Protein AF-A0A0G4J1J6-F1 (afdb_monomer)

Sequence (149 aa):
MAVAAAMMALIWVGVVDASFDIRQHLSSSTPYGDRWRHSPAPGVVGECRLRQISMVVRHGSRYPTRSKLRLYRDVRQRVQQLLGSRSWMPDDPFDDALAGHLTVAGLHEQFELGRRIRERHPDLFASAYHPERCRLRSSLHLFAPVPWR

Solvent-accessible surface area (backbone atoms only — not comparable to full-atom values): 9929 Å² total; per-residue (Å²): 112,69,67,61,54,52,50,52,50,54,55,59,68,67,70,76,70,82,71,89,54,69,72,77,66,47,65,95,71,36,67,91,57,73,73,71,75,69,58,78,71,84,70,72,69,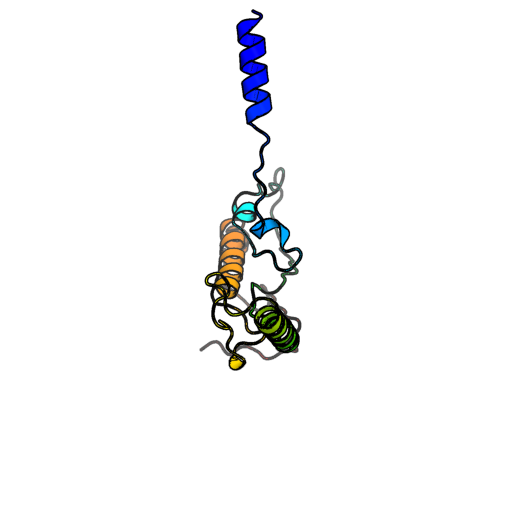80,91,58,74,89,86,82,87,86,85,89,78,79,81,51,46,54,41,60,38,65,71,52,49,50,52,50,52,54,52,49,54,52,48,36,73,76,68,45,88,50,96,88,61,74,79,87,87,75,60,78,91,45,41,53,36,74,34,74,66,13,52,48,51,52,50,52,51,55,50,51,54,43,72,74,37,46,84,79,57,68,61,81,90,44,70,91,80,57,78,81,85,54,100,89,55,83,86,72,85,80,79,84,126

Foldseek 3Di:
DVVVVVVVVVVVVPPPCPPDDVLCVPPVQRFPDCVVVPPDDPDDPDPDDDDDDDDDDDFGHAAAAPVVLVVVVVVLVVCCVVPNDDPPRDPDPDDNVRHGPQDPSRVVSVVVVVVSVCVVRVVNPVDDDDCVSDPDDDPPDPDDPDDDD

Secondary structure (DSSP, 8-state):
-HHHHHHHHHHHHTS------GGG-SGGG----GGGGSPPP-PPPTT--------------BPPPHHHHHHHHHHHHHHHHHH---TTS------GGGTTPBPHHHHHHHHHHHHHHHHH-GGGS-SPP-TTTS----TT-S-------

InterPro domains:
  IPR000560 Histidine phosphatase superfamily, clade-2 [PF00328] (50-139)
  IPR029033 Histidine phosphatase superfamily [G3DSA:3.40.50.1240] (20-141)
  IPR029033 Histidine phosphatase superfamily [SSF53254] (14-139)
  IPR033379 Histidine acid phosphatase active site [PS00616] (50-64)

Structure (mmCIF, N/CA/C/O backbone):
data_AF-A0A0G4J1J6-F1
#
_entry.id   AF-A0A0G4J1J6-F1
#
loop_
_atom_site.group_PDB
_atom_site.id
_atom_site.type_symbol
_atom_site.label_atom_id
_atom_site.label_alt_id
_atom_site.label_comp_id
_atom_site.label_asym_id
_atom_site.label_entity_id
_atom_site.label_seq_id
_atom_site.pdbx_PDB_ins_code
_atom_site.Cartn_x
_atom_site.Cartn_y
_atom_site.Cartn_z
_atom_site.occupancy
_atom_site.B_iso_or_equiv
_atom_site.auth_seq_id
_atom_site.auth_comp_id
_atom_site.auth_asym_id
_atom_site.auth_atom_id
_atom_site.pdbx_PDB_model_num
ATOM 1 N N . MET A 1 1 ? -19.590 45.430 -19.884 1.00 55.47 1 MET A N 1
ATOM 2 C CA . MET A 1 1 ? -18.222 45.287 -19.328 1.00 55.47 1 MET A CA 1
ATOM 3 C C . MET A 1 1 ? -18.245 44.827 -17.868 1.00 55.47 1 MET A C 1
ATOM 5 O O . MET A 1 1 ? -17.660 43.794 -17.582 1.00 55.47 1 MET A O 1
ATOM 9 N N . ALA A 1 2 ? -18.978 45.494 -16.966 1.00 57.41 2 ALA A N 1
ATOM 10 C CA . ALA A 1 2 ? -19.041 45.115 -15.543 1.00 57.41 2 ALA A CA 1
ATOM 11 C C . ALA A 1 2 ? -19.643 43.717 -15.265 1.00 57.41 2 ALA A C 1
ATOM 13 O O . ALA A 1 2 ? -19.130 42.982 -14.430 1.00 57.41 2 ALA A O 1
ATOM 14 N N . VAL A 1 3 ? -20.679 43.311 -16.009 1.00 61.72 3 VAL A N 1
ATOM 15 C CA . VAL A 1 3 ? -21.343 42.000 -15.829 1.00 61.72 3 VAL A CA 1
ATOM 16 C C . VAL A 1 3 ? -20.429 40.832 -16.221 1.00 61.72 3 VAL A C 1
ATOM 18 O O . VAL A 1 3 ? -20.387 39.819 -15.531 1.00 61.72 3 VAL A O 1
ATOM 21 N N . ALA A 1 4 ? -19.636 40.996 -17.283 1.00 60.84 4 ALA A N 1
ATOM 22 C CA . ALA A 1 4 ? -18.679 39.983 -17.728 1.00 60.84 4 ALA A CA 1
ATOM 23 C C . ALA A 1 4 ? -17.516 39.820 -16.736 1.00 60.84 4 ALA A C 1
ATOM 25 O O . ALA A 1 4 ? -17.101 38.700 -16.461 1.00 60.84 4 ALA A O 1
ATOM 26 N N . ALA A 1 5 ? -17.036 40.920 -16.144 1.00 62.19 5 ALA A N 1
ATOM 27 C CA . ALA A 1 5 ? -16.023 40.878 -15.091 1.00 62.19 5 ALA A CA 1
ATOM 28 C C . ALA A 1 5 ? -16.553 40.214 -13.805 1.00 62.19 5 ALA A C 1
ATOM 30 O O . ALA A 1 5 ? -15.846 39.414 -13.200 1.00 62.19 5 ALA A O 1
ATOM 31 N N . ALA A 1 6 ? -17.810 40.475 -13.428 1.00 60.66 6 ALA A N 1
ATOM 32 C CA . ALA A 1 6 ? -18.459 39.831 -12.285 1.00 60.66 6 ALA A CA 1
ATOM 33 C C . ALA A 1 6 ? -18.707 38.328 -12.513 1.00 60.66 6 ALA A C 1
ATOM 35 O O . ALA A 1 6 ? -18.468 37.527 -11.614 1.00 60.66 6 ALA A O 1
ATOM 36 N N . MET A 1 7 ? -19.112 37.923 -13.722 1.00 59.28 7 MET A N 1
ATOM 37 C CA . MET A 1 7 ? -19.233 36.505 -14.087 1.00 59.28 7 MET A CA 1
ATOM 38 C C . MET A 1 7 ? -17.874 35.802 -14.107 1.00 59.28 7 MET A C 1
ATOM 40 O O . MET A 1 7 ? -17.761 34.704 -13.579 1.00 59.28 7 MET A O 1
ATOM 44 N N . MET A 1 8 ? -16.830 36.435 -14.647 1.00 60.03 8 MET A N 1
ATOM 45 C CA . MET A 1 8 ? -15.470 35.886 -14.626 1.00 60.03 8 MET A CA 1
ATOM 46 C C . MET A 1 8 ? -14.928 35.763 -13.197 1.00 60.03 8 MET A C 1
ATOM 48 O O . MET A 1 8 ? -14.294 34.762 -12.884 1.00 60.03 8 MET A O 1
ATOM 52 N N . ALA A 1 9 ? -15.229 36.718 -12.310 1.00 59.22 9 ALA A N 1
ATOM 53 C CA . ALA A 1 9 ? -14.883 36.635 -10.892 1.00 59.22 9 ALA A CA 1
ATOM 54 C C . ALA A 1 9 ? -15.649 35.512 -10.167 1.00 59.22 9 ALA A C 1
ATOM 56 O O . ALA A 1 9 ? -15.050 34.777 -9.389 1.00 59.22 9 ALA A O 1
ATOM 57 N N . LEU A 1 10 ? -16.939 35.314 -10.463 1.00 54.72 10 LEU A N 1
ATOM 58 C CA . LEU A 1 10 ? -17.738 34.203 -9.923 1.00 54.72 10 LEU A CA 1
ATOM 59 C C . LEU A 1 10 ? -17.260 32.835 -10.438 1.00 54.72 10 LEU A C 1
ATOM 61 O O . LEU A 1 10 ? -17.244 31.867 -9.681 1.00 54.72 10 LEU A O 1
ATOM 65 N N . ILE A 1 11 ? -16.806 32.762 -11.692 1.00 56.62 11 ILE A N 1
ATOM 66 C CA . ILE A 1 11 ? -16.184 31.561 -12.267 1.00 56.62 11 ILE A CA 1
ATOM 67 C C . ILE A 1 11 ? -14.812 31.304 -11.624 1.00 56.62 11 ILE A C 1
ATOM 69 O O . ILE A 1 11 ? -14.468 30.154 -11.373 1.00 56.62 11 ILE A O 1
ATOM 73 N N . TRP A 1 12 ? -14.045 32.347 -11.286 1.00 53.50 12 TRP A N 1
ATOM 74 C CA . TRP A 1 12 ? -12.751 32.198 -10.608 1.00 53.50 12 TRP A CA 1
ATOM 75 C C . TRP A 1 12 ? -12.893 31.772 -9.138 1.00 53.50 12 TRP A C 1
ATOM 77 O O . TRP A 1 12 ? -12.119 30.946 -8.662 1.00 53.50 12 TRP A O 1
ATOM 87 N N . VAL A 1 13 ? -13.918 32.267 -8.433 1.00 54.03 13 VAL A N 1
ATOM 88 C CA . VAL A 1 13 ? -14.230 31.855 -7.050 1.00 54.03 13 VAL A CA 1
ATOM 89 C C . VAL A 1 13 ? -14.740 30.405 -6.985 1.00 54.03 13 VAL A C 1
ATOM 91 O O . VAL A 1 13 ? -14.527 29.733 -5.982 1.00 54.03 13 VAL A O 1
ATOM 94 N N . GLY A 1 14 ? -15.347 29.881 -8.056 1.00 48.66 14 GLY A N 1
ATOM 95 C CA . GLY A 1 14 ? -15.896 28.518 -8.093 1.00 48.66 14 GLY A CA 1
ATOM 96 C C . GLY A 1 14 ? -14.905 27.380 -8.387 1.00 48.66 14 GLY A C 1
ATOM 97 O O . GLY A 1 14 ? -15.309 26.222 -8.332 1.00 48.66 14 GLY A O 1
ATOM 98 N N . VAL A 1 15 ? -13.638 27.662 -8.724 1.00 54.81 15 VAL A N 1
ATOM 99 C CA . VAL A 1 15 ? -12.701 26.645 -9.271 1.00 54.81 15 VAL A CA 1
ATOM 100 C C . VAL A 1 15 ? -11.626 26.178 -8.275 1.00 54.81 15 VAL A C 1
ATOM 102 O O . VAL A 1 15 ? -10.866 25.259 -8.573 1.00 54.81 15 VAL A O 1
ATOM 105 N N . VAL A 1 16 ? -11.585 26.714 -7.052 1.00 51.28 16 VAL A N 1
ATOM 106 C CA . VAL A 1 16 ? -10.649 26.242 -6.010 1.00 51.28 16 VAL A CA 1
ATOM 107 C C . VAL A 1 16 ? -11.398 25.801 -4.757 1.00 51.28 16 VAL A C 1
ATOM 109 O O . VAL A 1 16 ? -11.095 26.232 -3.652 1.00 51.28 16 VAL A O 1
ATOM 112 N N . ASP A 1 17 ? -12.366 24.903 -4.918 1.00 53.16 17 ASP A N 1
ATOM 113 C CA . ASP A 1 17 ? -12.699 23.978 -3.838 1.00 53.16 17 ASP A CA 1
ATOM 114 C C . ASP A 1 17 ? -12.171 22.602 -4.238 1.00 53.16 17 ASP A C 1
ATOM 116 O O . ASP A 1 17 ? -12.850 21.780 -4.855 1.00 53.16 17 ASP A O 1
ATOM 120 N N . ALA A 1 18 ? -10.895 22.358 -3.940 1.00 62.34 18 ALA A N 1
ATOM 121 C CA . ALA A 1 18 ? -10.425 20.989 -3.815 1.00 62.34 18 ALA A CA 1
ATOM 122 C C . ALA A 1 18 ? -11.111 20.418 -2.567 1.00 62.34 18 ALA A C 1
ATOM 124 O O . ALA A 1 18 ? -10.522 20.419 -1.487 1.00 62.34 18 ALA A O 1
ATOM 125 N N . SER A 1 19 ? -12.372 20.001 -2.721 1.00 76.56 19 SER A N 1
ATOM 126 C CA . SER A 1 19 ? -13.236 19.532 -1.640 1.00 76.56 19 SER A CA 1
ATOM 127 C C . SER A 1 19 ? -12.455 18.592 -0.722 1.00 76.56 19 SER A C 1
ATOM 129 O O . SER A 1 19 ? -11.842 17.631 -1.204 1.00 76.56 19 SER A O 1
ATOM 131 N N . PHE A 1 20 ? -12.446 18.872 0.581 1.00 83.69 20 PHE A N 1
ATOM 132 C CA . PHE A 1 20 ? -11.684 18.092 1.553 1.00 83.69 20 PHE A CA 1
ATOM 133 C C . PHE A 1 20 ? -12.067 16.603 1.494 1.00 83.69 20 PHE A C 1
ATOM 135 O O . PHE A 1 20 ? -13.173 16.213 1.860 1.00 83.69 20 PHE A O 1
ATOM 142 N N . ASP A 1 21 ? -11.133 15.756 1.052 1.00 84.19 21 ASP A N 1
ATOM 143 C CA . ASP A 1 21 ? -11.290 14.299 1.044 1.00 84.19 21 ASP A CA 1
ATOM 144 C C . ASP A 1 21 ? -10.458 13.691 2.176 1.00 84.19 21 ASP A C 1
ATOM 146 O O . ASP A 1 21 ? -9.225 13.636 2.103 1.00 84.19 21 ASP A O 1
ATOM 150 N N . ILE A 1 22 ? -11.121 13.198 3.226 1.00 87.31 22 ILE A N 1
ATOM 151 C CA . ILE A 1 22 ? -10.458 12.584 4.387 1.00 87.31 22 ILE A CA 1
ATOM 152 C C . ILE A 1 22 ? -9.520 11.436 3.994 1.00 87.31 22 ILE A C 1
ATOM 154 O O . ILE A 1 22 ? -8.490 11.234 4.637 1.00 87.31 22 ILE A O 1
ATOM 158 N N . ARG A 1 23 ? -9.808 10.724 2.895 1.00 84.69 23 ARG A N 1
ATOM 159 C CA . ARG A 1 23 ? -8.989 9.600 2.415 1.00 84.69 23 ARG A CA 1
ATOM 160 C C . ARG A 1 23 ? -7.592 10.039 1.983 1.00 84.69 23 ARG A C 1
ATOM 162 O O . ARG A 1 23 ? -6.700 9.204 1.905 1.00 84.69 23 ARG A O 1
ATOM 169 N N . GLN A 1 24 ? -7.396 11.331 1.727 1.00 85.75 24 GLN A N 1
ATOM 170 C CA . GLN A 1 24 ? -6.119 11.932 1.338 1.00 85.75 24 GLN A CA 1
ATOM 171 C C . GLN A 1 24 ? -5.360 12.543 2.523 1.00 85.75 24 GLN A C 1
ATOM 173 O O . GLN A 1 24 ? -4.257 13.053 2.350 1.00 85.75 24 GLN A O 1
ATOM 178 N N . HIS A 1 25 ? -5.940 12.479 3.723 1.00 89.12 25 HIS A N 1
ATOM 179 C CA . HIS A 1 25 ? -5.416 13.092 4.942 1.00 89.12 25 HIS A CA 1
ATOM 180 C C . HIS A 1 25 ? -5.143 12.048 6.037 1.00 89.12 25 HIS A C 1
ATOM 182 O O . HIS A 1 25 ? -5.042 12.377 7.215 1.00 89.12 25 HIS A O 1
ATOM 188 N N . LEU A 1 26 ? -4.955 10.777 5.659 1.00 91.38 26 LEU A N 1
ATOM 189 C CA . LEU A 1 26 ? -4.649 9.666 6.575 1.00 91.38 26 LEU A CA 1
ATOM 190 C C . LEU A 1 26 ? -3.142 9.540 6.877 1.00 91.38 26 LEU A C 1
ATOM 192 O O . LEU A 1 26 ? -2.661 8.488 7.310 1.00 91.38 26 LEU A O 1
ATOM 196 N N . SER A 1 27 ? -2.371 10.608 6.638 1.00 91.06 27 SER A N 1
ATOM 197 C CA . SER A 1 27 ? -0.912 10.638 6.793 1.00 91.06 27 SER A CA 1
ATOM 198 C C . SER A 1 27 ? -0.258 9.465 6.037 1.00 91.06 27 SER A C 1
ATOM 200 O O . SER A 1 27 ? -0.622 9.167 4.899 1.00 91.06 27 SER A O 1
ATOM 202 N N . SER A 1 28 ? 0.681 8.761 6.669 1.00 90.19 28 SER A N 1
ATOM 203 C CA . SER A 1 28 ? 1.369 7.591 6.114 1.00 90.19 28 SER A CA 1
ATOM 204 C C . SER A 1 28 ? 0.477 6.370 5.845 1.00 90.19 28 SER A C 1
ATOM 206 O O . SER A 1 28 ? 0.964 5.412 5.252 1.00 90.19 28 SER A O 1
ATOM 208 N N . SER A 1 29 ? -0.796 6.396 6.259 1.00 91.25 29 SER A N 1
ATOM 209 C CA . SER A 1 29 ? -1.791 5.354 5.952 1.00 91.25 29 SER A CA 1
ATOM 210 C C . SER A 1 29 ? -2.650 5.688 4.727 1.00 91.25 29 S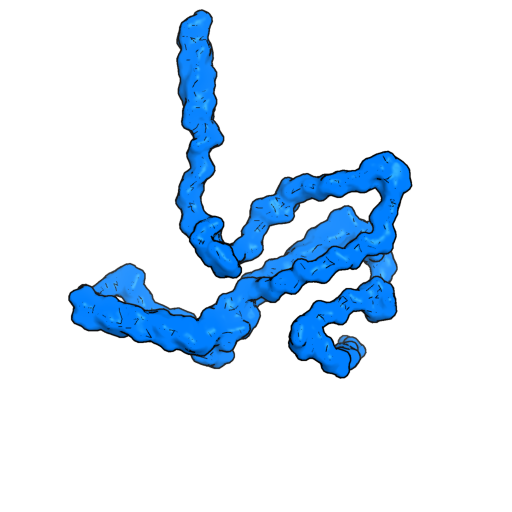ER A C 1
ATOM 212 O O . SER A 1 29 ? -3.556 4.930 4.395 1.00 91.25 29 SER A O 1
ATOM 214 N N . THR A 1 30 ? -2.387 6.815 4.060 1.00 90.00 30 THR A N 1
ATOM 215 C CA . THR A 1 30 ? -3.053 7.193 2.807 1.00 90.00 30 THR A CA 1
ATOM 216 C C . THR A 1 30 ? -2.687 6.187 1.709 1.00 90.00 30 THR A C 1
ATOM 218 O O . THR A 1 30 ? -1.496 6.051 1.413 1.00 90.00 30 THR A O 1
ATOM 221 N N . PRO A 1 31 ? -3.662 5.489 1.094 1.00 85.75 31 PRO A N 1
ATOM 222 C CA . PRO A 1 31 ? -3.385 4.547 0.013 1.00 85.75 31 PRO A CA 1
ATOM 223 C C . PRO A 1 31 ? -2.713 5.223 -1.185 1.00 85.75 31 PRO A C 1
ATOM 225 O O . PRO A 1 31 ? -2.922 6.412 -1.452 1.00 85.75 31 PRO A O 1
ATOM 228 N N . TYR A 1 32 ? -1.938 4.456 -1.953 1.00 84.12 32 TYR A N 1
ATOM 229 C CA . TYR A 1 32 ? -1.383 4.945 -3.214 1.00 84.12 32 TYR A CA 1
ATOM 230 C C . TYR A 1 32 ? -2.523 5.191 -4.220 1.00 84.12 32 TYR A C 1
ATOM 232 O O . TYR A 1 32 ? -3.009 4.267 -4.862 1.00 84.12 32 TYR A O 1
ATOM 240 N N . GLY A 1 33 ? -2.969 6.445 -4.339 1.00 71.62 33 GLY A N 1
ATOM 241 C CA . GLY A 1 33 ? -4.104 6.826 -5.187 1.00 71.62 33 GLY A CA 1
ATOM 242 C C . GLY A 1 33 ? -3.765 7.106 -6.659 1.00 71.62 33 GLY A C 1
ATOM 243 O O . GLY A 1 33 ? -2.603 7.241 -7.052 1.00 71.62 33 GLY A O 1
ATOM 244 N N . ASP A 1 34 ? -4.813 7.295 -7.468 1.00 62.53 34 ASP A N 1
ATOM 245 C CA . ASP A 1 34 ? -4.732 7.567 -8.915 1.00 62.53 34 ASP A CA 1
ATOM 246 C C . ASP A 1 34 ? -4.090 8.910 -9.285 1.00 62.53 34 ASP A C 1
ATOM 248 O O . ASP A 1 34 ? -3.712 9.127 -10.437 1.00 62.53 34 ASP A O 1
ATOM 252 N N . ARG A 1 35 ? -3.901 9.810 -8.315 1.00 59.62 35 ARG A N 1
ATOM 253 C CA . ARG A 1 35 ? -3.207 11.091 -8.530 1.00 59.62 35 ARG A CA 1
ATOM 254 C C . ARG A 1 35 ? -1.786 10.906 -9.065 1.00 59.62 35 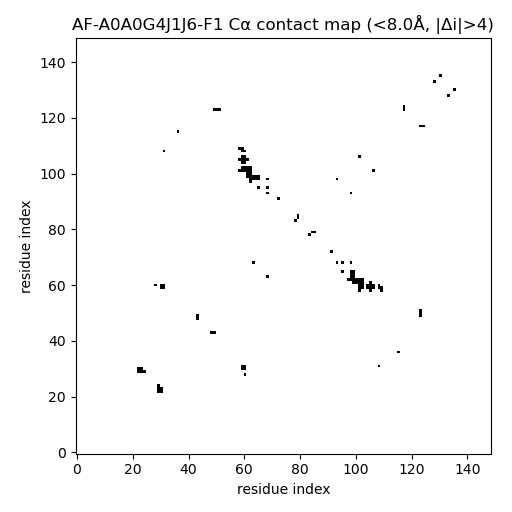ARG A C 1
ATOM 256 O O . ARG A 1 35 ? -1.323 11.719 -9.855 1.00 59.62 35 ARG A O 1
ATOM 263 N N . TRP A 1 36 ? -1.139 9.790 -8.728 1.00 58.38 36 TRP A N 1
ATOM 264 C CA . TRP A 1 36 ? 0.182 9.431 -9.250 1.00 58.38 36 TRP A CA 1
ATOM 265 C C . TRP A 1 36 ? 0.153 8.819 -10.660 1.00 58.38 36 TRP A C 1
ATOM 267 O O . TRP A 1 36 ? 1.210 8.649 -11.268 1.00 58.38 36 TRP A O 1
ATOM 277 N N . ARG A 1 37 ? -1.027 8.478 -11.208 1.00 56.09 37 ARG A N 1
ATOM 278 C CA . ARG A 1 37 ? -1.158 8.020 -12.607 1.00 56.09 37 ARG A CA 1
ATOM 279 C C . ARG A 1 37 ? -0.925 9.157 -13.601 1.00 56.09 37 ARG A C 1
ATOM 281 O O . ARG A 1 37 ? -0.411 8.896 -14.681 1.00 56.09 37 ARG A O 1
ATOM 288 N N . HIS A 1 38 ? -1.272 10.387 -13.224 1.00 57.66 38 HIS A N 1
ATOM 289 C CA . HIS A 1 38 ? -1.334 11.536 -14.133 1.00 57.66 38 HIS A CA 1
ATOM 290 C C . HIS A 1 38 ? -0.202 12.541 -13.929 1.00 57.66 38 HIS A C 1
ATOM 292 O O . HIS A 1 38 ? -0.175 13.559 -14.612 1.00 57.66 38 HIS A O 1
ATOM 298 N N . SER A 1 39 ? 0.730 12.289 -13.003 1.00 60.91 39 SER A N 1
ATOM 299 C CA . SER A 1 39 ? 1.913 13.138 -12.882 1.00 60.91 39 SER A CA 1
ATOM 300 C C . SER A 1 39 ? 2.704 13.050 -14.190 1.00 60.91 39 SER A C 1
ATOM 302 O O . SER A 1 39 ? 3.159 11.948 -14.531 1.00 60.91 39 SER A O 1
ATOM 304 N N . PRO A 1 40 ? 2.866 14.161 -14.934 1.00 61.09 40 PRO A N 1
ATOM 305 C CA . PRO A 1 40 ? 3.707 14.149 -16.113 1.00 61.09 40 PRO A CA 1
ATOM 306 C C . PRO A 1 40 ? 5.111 13.755 -15.665 1.00 61.09 40 PRO A C 1
ATOM 308 O O . PRO A 1 40 ? 5.657 14.309 -14.708 1.00 61.09 40 PRO A O 1
ATOM 311 N N . ALA A 1 41 ? 5.674 12.739 -16.313 1.00 63.19 41 ALA A N 1
ATOM 312 C CA . ALA A 1 41 ? 7.076 12.435 -16.105 1.00 63.19 41 ALA A CA 1
ATOM 313 C C . ALA A 1 41 ? 7.880 13.642 -16.609 1.00 63.19 41 ALA A C 1
ATOM 315 O O . ALA A 1 41 ? 7.571 14.131 -17.700 1.00 63.19 41 ALA A O 1
ATOM 316 N N . PRO A 1 42 ? 8.898 14.125 -15.876 1.00 63.34 42 PRO A N 1
ATOM 317 C CA . PRO A 1 42 ? 9.884 14.986 -16.498 1.00 63.34 42 PRO A CA 1
ATOM 318 C C . PRO A 1 42 ? 10.457 14.198 -17.677 1.00 63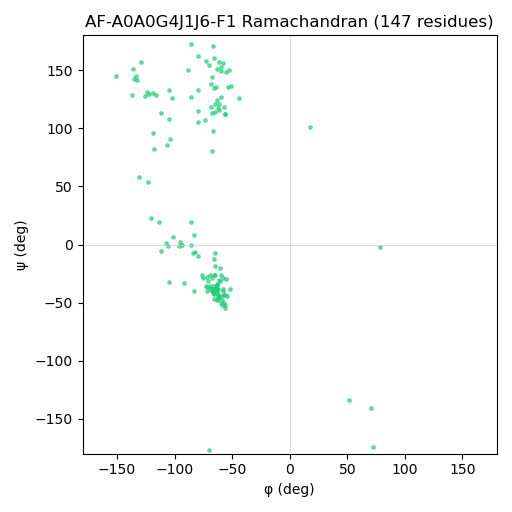.34 42 PRO A C 1
ATOM 320 O O . PRO A 1 42 ? 11.049 13.131 -17.492 1.00 63.34 42 PRO A O 1
ATOM 323 N N . GLY A 1 43 ? 10.163 14.658 -18.892 1.00 65.12 43 GLY A N 1
ATOM 324 C CA . GLY A 1 43 ? 10.662 14.031 -20.105 1.00 65.12 43 GLY A CA 1
ATOM 325 C C . GLY A 1 43 ? 12.185 14.046 -20.099 1.00 65.12 43 GLY A C 1
ATOM 326 O O . GLY A 1 43 ? 12.813 14.945 -19.537 1.00 65.12 43 GLY A O 1
ATOM 327 N N . VAL A 1 44 ? 12.790 13.042 -20.722 1.00 66.88 44 VAL A N 1
ATOM 328 C CA . VAL A 1 44 ? 14.220 13.095 -21.008 1.00 66.88 44 VAL A CA 1
ATOM 329 C C . VAL A 1 44 ? 14.418 14.189 -22.066 1.00 66.88 44 VAL A C 1
ATOM 331 O O . VAL A 1 44 ? 13.806 14.130 -23.127 1.00 66.88 44 VAL A O 1
ATOM 334 N N . VAL A 1 45 ? 15.179 15.238 -21.743 1.00 66.19 45 VAL A N 1
ATOM 335 C CA . VAL A 1 45 ? 15.350 16.415 -22.613 1.00 66.19 45 VAL A CA 1
ATOM 336 C C . VAL A 1 45 ? 16.368 16.110 -23.720 1.00 66.19 45 VAL A C 1
ATOM 338 O O . VAL A 1 45 ? 17.456 15.612 -23.429 1.00 66.19 45 VAL A O 1
ATOM 341 N N . GLY A 1 46 ? 16.041 16.448 -24.972 1.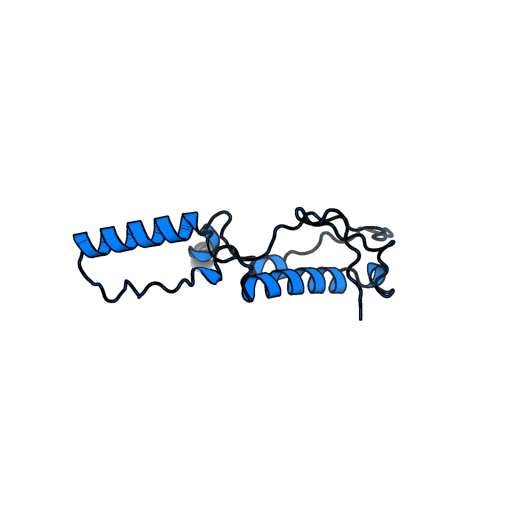00 72.19 46 GLY A N 1
ATOM 342 C CA . GLY A 1 46 ? 16.957 16.345 -26.118 1.00 72.19 46 GLY A CA 1
ATOM 343 C C . GLY A 1 46 ? 17.256 14.904 -26.553 1.00 72.19 46 GLY A C 1
ATOM 344 O O . GLY A 1 46 ? 16.372 14.054 -26.551 1.00 72.19 46 GLY A O 1
ATOM 345 N N . GLU A 1 47 ? 18.510 14.628 -26.922 1.00 81.69 47 GLU A N 1
ATOM 346 C CA . GLU A 1 47 ? 18.990 13.310 -27.390 1.00 81.69 47 GLU A CA 1
ATOM 347 C C . GLU A 1 47 ? 19.344 12.335 -26.250 1.00 81.69 47 GLU A C 1
ATOM 349 O O . GLU A 1 47 ? 19.918 11.263 -26.462 1.00 81.69 47 GLU A O 1
ATOM 354 N N . CYS A 1 48 ? 19.040 12.699 -25.005 1.00 82.38 48 CYS A N 1
ATOM 355 C CA . CYS A 1 48 ? 19.353 11.867 -23.855 1.00 82.38 48 CYS A CA 1
ATOM 356 C C . CYS A 1 48 ? 18.518 10.572 -23.868 1.00 82.38 48 CYS A C 1
ATOM 358 O O . CYS A 1 48 ? 17.339 10.555 -24.219 1.00 82.38 48 CYS A O 1
ATOM 360 N N . ARG A 1 49 ? 19.121 9.468 -23.412 1.00 82.75 49 ARG A N 1
ATOM 361 C CA . ARG A 1 49 ? 18.437 8.178 -23.248 1.00 82.75 49 ARG A CA 1
ATOM 362 C C . ARG A 1 49 ? 18.572 7.681 -21.818 1.00 82.75 49 ARG A C 1
ATOM 364 O O . ARG A 1 49 ? 19.676 7.615 -21.278 1.00 82.75 49 ARG A O 1
ATOM 371 N N . LEU A 1 50 ? 17.454 7.270 -21.223 1.00 85.81 50 LEU A N 1
ATOM 372 C CA . LEU A 1 50 ? 17.440 6.651 -19.901 1.00 85.81 50 LEU A CA 1
ATOM 373 C C . LEU A 1 50 ? 18.220 5.325 -19.924 1.00 85.81 50 LEU A C 1
ATOM 375 O O . LEU A 1 50 ? 17.915 4.435 -20.717 1.00 85.81 50 LEU A O 1
ATOM 379 N N . ARG A 1 51 ? 19.226 5.194 -19.052 1.00 87.06 51 ARG A N 1
ATOM 380 C CA . ARG A 1 51 ? 20.080 3.994 -18.955 1.00 87.06 51 ARG A CA 1
ATOM 381 C C . ARG A 1 51 ? 19.768 3.107 -17.754 1.00 87.06 51 ARG A C 1
ATOM 383 O O . ARG A 1 51 ? 19.945 1.899 -17.843 1.00 87.06 51 ARG A O 1
ATOM 390 N N . GLN A 1 52 ? 19.330 3.693 -16.642 1.00 88.88 52 GLN A N 1
ATOM 391 C CA . GLN A 1 52 ? 19.100 2.972 -15.394 1.00 88.88 52 GLN A CA 1
ATOM 392 C C . GLN A 1 52 ? 18.000 3.645 -14.571 1.00 88.88 52 GLN A C 1
ATOM 394 O O . GLN A 1 52 ? 17.901 4.869 -14.535 1.00 88.88 52 GLN A O 1
ATOM 399 N N . ILE A 1 53 ? 17.215 2.827 -13.869 1.00 89.44 53 ILE A N 1
ATOM 400 C CA . ILE A 1 53 ? 16.262 3.256 -12.847 1.00 89.44 53 ILE A CA 1
ATOM 401 C C . ILE A 1 53 ? 16.686 2.624 -11.518 1.00 89.44 53 ILE A C 1
ATOM 403 O O . ILE A 1 53 ? 16.914 1.417 -11.448 1.00 89.44 53 ILE A O 1
ATOM 407 N N . SER A 1 54 ? 16.782 3.435 -10.466 1.00 92.50 54 SER A N 1
ATOM 408 C CA . SER A 1 54 ? 16.946 2.976 -9.084 1.00 92.50 54 SER A CA 1
ATOM 409 C C . SER A 1 54 ? 15.793 3.525 -8.257 1.00 92.50 54 SER A C 1
ATOM 411 O O . SER A 1 54 ? 15.497 4.716 -8.333 1.00 92.50 54 SER A O 1
ATOM 413 N N . MET A 1 55 ? 15.110 2.664 -7.504 1.00 91.31 55 MET A N 1
ATOM 414 C CA . MET A 1 55 ? 13.923 3.045 -6.741 1.00 91.31 55 MET A CA 1
ATOM 415 C C . MET A 1 55 ? 13.969 2.460 -5.340 1.00 91.31 55 MET A C 1
ATOM 417 O O . MET A 1 55 ? 14.349 1.306 -5.145 1.00 91.31 55 MET A O 1
ATOM 421 N N . VAL A 1 56 ? 13.492 3.250 -4.382 1.00 93.56 56 VAL A N 1
ATOM 422 C CA . VAL A 1 56 ? 13.165 2.793 -3.033 1.00 93.56 56 VAL A CA 1
ATOM 423 C C . VAL A 1 56 ? 11.657 2.890 -2.887 1.00 93.56 56 VAL A C 1
ATOM 425 O O . VAL A 1 56 ? 11.085 3.977 -2.918 1.00 93.56 56 VAL A O 1
ATOM 428 N N . VAL A 1 57 ? 11.011 1.737 -2.773 1.00 92.00 57 VAL A N 1
ATOM 429 C CA . VAL A 1 57 ? 9.553 1.620 -2.780 1.00 92.00 57 VAL A CA 1
ATOM 430 C C . VAL A 1 57 ? 9.107 1.096 -1.419 1.00 92.00 57 VAL A C 1
ATOM 432 O O . VAL A 1 57 ? 9.639 0.100 -0.928 1.00 92.00 57 VAL A O 1
ATOM 435 N N . ARG A 1 58 ? 8.145 1.775 -0.780 1.00 92.94 58 ARG A N 1
ATOM 436 C CA . ARG A 1 58 ? 7.510 1.246 0.437 1.00 92.94 58 ARG A CA 1
ATOM 437 C C . ARG A 1 58 ? 6.585 0.094 0.058 1.00 92.94 58 ARG A C 1
ATOM 439 O O . ARG A 1 58 ? 6.118 0.001 -1.072 1.00 92.94 58 ARG A O 1
ATOM 446 N N . HIS A 1 59 ? 6.284 -0.768 1.020 1.00 93.81 59 HIS A N 1
ATOM 447 C CA . HIS A 1 59 ? 5.244 -1.775 0.835 1.00 93.81 59 HIS A CA 1
ATOM 448 C C . HIS A 1 59 ? 3.890 -1.125 0.490 1.00 93.81 59 HIS A C 1
ATOM 450 O O . HIS A 1 59 ? 3.643 0.026 0.850 1.00 93.81 59 HIS A O 1
ATOM 456 N N . GLY A 1 60 ? 3.004 -1.875 -0.171 1.00 92.94 60 GLY A N 1
ATOM 457 C CA . GLY A 1 60 ? 1.622 -1.441 -0.393 1.00 92.94 60 GLY A CA 1
ATOM 458 C C . GLY A 1 60 ? 0.792 -1.442 0.893 1.00 92.94 60 GLY A C 1
ATOM 459 O O . GLY A 1 60 ? 1.296 -1.752 1.979 1.00 92.94 60 GLY A O 1
ATOM 460 N N . SER A 1 61 ? -0.490 -1.124 0.763 1.00 94.75 61 SER A N 1
ATOM 461 C CA . SER A 1 61 ? -1.473 -1.153 1.849 1.00 94.75 61 SER A CA 1
ATOM 462 C C . SER A 1 61 ? -1.480 -2.482 2.631 1.00 94.75 61 SER A C 1
ATOM 464 O O . SER A 1 61 ? -1.409 -3.572 2.061 1.00 94.75 61 SER A O 1
ATOM 466 N N . ARG A 1 62 ? -1.558 -2.398 3.964 1.00 95.44 62 ARG A N 1
ATOM 467 C CA . ARG A 1 62 ? -1.517 -3.544 4.892 1.00 95.44 62 ARG A CA 1
ATOM 468 C C . ARG A 1 62 ? -2.674 -3.500 5.877 1.00 95.44 62 ARG A C 1
ATOM 470 O O . ARG A 1 62 ? -3.184 -2.425 6.186 1.00 95.44 62 ARG A O 1
ATOM 477 N N . TYR A 1 63 ? -3.020 -4.659 6.420 1.00 96.31 63 TYR A N 1
ATOM 478 C CA . TYR A 1 63 ? -3.829 -4.719 7.630 1.00 96.31 63 TYR A CA 1
ATOM 479 C C . TYR A 1 63 ? -3.077 -4.082 8.810 1.00 96.31 63 TYR A C 1
ATOM 481 O O . TYR A 1 63 ? -1.838 -4.124 8.845 1.00 96.31 63 TYR A O 1
ATOM 489 N N . PRO A 1 64 ? -3.790 -3.517 9.802 1.00 96.31 64 PRO A N 1
ATOM 490 C CA . PRO A 1 64 ? -3.155 -3.008 11.009 1.00 96.31 64 PRO A CA 1
ATOM 491 C C . PRO A 1 64 ? -2.319 -4.091 11.700 1.00 96.31 64 PRO A C 1
ATOM 493 O O . PRO A 1 64 ? -2.632 -5.281 11.654 1.00 96.31 64 PRO A O 1
ATOM 496 N N . THR A 1 65 ? -1.238 -3.687 12.364 1.00 96.94 65 THR A N 1
ATOM 497 C CA . THR A 1 65 ? -0.439 -4.611 13.178 1.00 96.94 65 THR A CA 1
ATOM 498 C C . THR A 1 65 ? -1.245 -5.107 14.377 1.00 96.94 65 THR A C 1
ATOM 500 O O . THR A 1 65 ? -2.167 -4.433 14.837 1.00 96.94 65 THR A O 1
ATOM 503 N N . ARG A 1 66 ? -0.833 -6.230 14.980 1.00 97.38 66 ARG A N 1
ATOM 504 C CA . ARG A 1 66 ? -1.471 -6.757 16.203 1.00 97.38 66 ARG A CA 1
ATOM 505 C C . ARG A 1 66 ? -1.588 -5.712 17.318 1.00 97.38 66 ARG A C 1
ATOM 507 O O . ARG A 1 66 ? -2.588 -5.667 18.021 1.00 97.38 66 ARG A O 1
ATOM 514 N N . SER A 1 67 ? -0.578 -4.853 17.477 1.00 97.19 67 SER A N 1
ATOM 515 C CA . SER A 1 67 ? -0.614 -3.765 18.462 1.00 97.19 67 SER A CA 1
ATOM 516 C C . SER A 1 67 ? -1.675 -2.709 18.148 1.00 97.19 67 SER A C 1
ATOM 518 O O . SER A 1 67 ? -2.333 -2.223 19.062 1.00 97.19 67 SER A O 1
ATOM 520 N N . LYS A 1 68 ? -1.876 -2.376 16.869 1.00 96.62 68 LYS A N 1
ATOM 521 C CA . LYS A 1 68 ? -2.914 -1.436 16.433 1.00 96.62 68 LYS A CA 1
ATOM 522 C C . LYS A 1 68 ? -4.314 -2.041 16.523 1.00 96.62 68 LYS A C 1
ATOM 524 O O . LYS A 1 68 ? -5.226 -1.320 16.905 1.00 96.62 68 LYS A O 1
ATOM 529 N N . LEU A 1 69 ? -4.471 -3.336 16.243 1.00 97.06 69 LEU A N 1
ATOM 530 C CA . LEU A 1 69 ? -5.744 -4.040 16.432 1.00 97.06 69 LEU A CA 1
ATOM 531 C C . LEU A 1 69 ? -6.173 -4.059 17.901 1.00 97.06 69 LEU A C 1
ATOM 533 O O . LEU A 1 69 ? -7.323 -3.749 18.192 1.00 97.06 69 LEU A O 1
ATOM 537 N N . ARG A 1 70 ? -5.244 -4.325 18.832 1.00 97.19 70 ARG A N 1
ATOM 538 C CA . ARG A 1 70 ? -5.527 -4.211 20.274 1.00 97.19 70 ARG A CA 1
ATOM 539 C C . ARG A 1 70 ? -6.027 -2.817 20.641 1.00 97.19 70 ARG A C 1
ATOM 541 O O . ARG A 1 70 ? -7.119 -2.692 21.170 1.00 97.19 70 ARG A O 1
ATOM 548 N N . LEU A 1 71 ? -5.292 -1.777 20.240 1.00 96.81 71 LEU A N 1
ATOM 549 C CA . LEU A 1 71 ? -5.703 -0.392 20.485 1.00 96.81 71 LEU A CA 1
ATOM 550 C C . LEU A 1 71 ? -7.090 -0.077 19.898 1.00 96.81 71 LEU A C 1
ATOM 552 O O . LEU A 1 71 ? -7.899 0.573 20.550 1.00 96.81 71 LEU A O 1
ATOM 556 N N . TYR A 1 72 ? -7.370 -0.530 18.674 1.00 95.25 72 TYR A N 1
ATOM 557 C CA . TYR A 1 72 ? -8.677 -0.357 18.037 1.00 95.25 72 TYR A CA 1
ATOM 558 C C . TYR A 1 72 ? -9.800 -1.003 18.860 1.00 95.25 72 TYR A C 1
ATOM 560 O O . TYR A 1 72 ? -10.812 -0.352 19.122 1.00 95.25 72 TYR A O 1
ATOM 568 N N . ARG A 1 73 ? -9.611 -2.248 19.309 1.00 95.62 73 ARG A N 1
ATOM 569 C CA . ARG A 1 73 ? -10.593 -2.981 20.120 1.00 95.62 73 ARG A CA 1
ATOM 570 C C . ARG A 1 73 ? -10.800 -2.348 21.491 1.00 95.62 73 ARG A C 1
ATOM 572 O O . ARG A 1 73 ? -11.947 -2.207 21.904 1.00 95.62 73 ARG A O 1
ATOM 579 N N . ASP A 1 74 ? -9.729 -1.898 22.140 1.00 96.56 74 ASP A N 1
ATOM 580 C CA . ASP A 1 74 ? -9.793 -1.218 23.438 1.00 96.56 74 ASP A CA 1
ATOM 581 C C . ASP A 1 74 ? -10.598 0.087 23.333 1.00 96.56 74 ASP A C 1
ATOM 583 O O . ASP A 1 74 ? -11.516 0.341 24.120 1.00 96.56 74 ASP A O 1
ATOM 587 N N . VAL A 1 75 ? -10.308 0.903 22.310 1.00 95.00 75 VAL A N 1
ATOM 588 C CA . VAL A 1 75 ? -11.054 2.141 22.035 1.00 95.00 75 VAL A CA 1
ATOM 589 C C . VAL A 1 75 ? -12.510 1.827 21.709 1.00 95.00 75 VAL A C 1
ATOM 591 O O . VAL A 1 75 ? -13.403 2.464 22.269 1.00 95.00 75 VAL A O 1
ATOM 594 N N . ARG A 1 76 ? -12.770 0.827 20.856 1.00 93.44 76 ARG A N 1
ATOM 595 C CA . ARG A 1 76 ? -14.129 0.391 20.516 1.00 93.44 76 ARG A CA 1
ATOM 596 C C . ARG A 1 76 ? -14.893 0.019 21.779 1.00 93.44 76 ARG A C 1
ATOM 598 O O . ARG A 1 76 ? -15.933 0.619 22.023 1.00 93.44 76 ARG A O 1
ATOM 605 N N . GLN A 1 77 ? -14.361 -0.885 22.605 1.00 94.38 77 GLN A N 1
ATOM 606 C CA . GLN A 1 77 ? -14.980 -1.324 23.859 1.00 94.38 77 GLN A CA 1
ATOM 607 C C . GLN A 1 77 ? -15.306 -0.137 24.770 1.00 94.38 77 GLN A C 1
ATOM 609 O O . GLN A 1 77 ? -16.415 -0.053 25.303 1.00 94.38 77 GLN A O 1
ATOM 614 N N . ARG A 1 78 ? -14.375 0.816 24.912 1.00 95.19 78 ARG A N 1
ATOM 615 C CA . ARG A 1 78 ? -14.601 2.005 25.737 1.00 95.19 78 ARG A CA 1
ATOM 616 C C . ARG A 1 78 ? -15.727 2.884 25.195 1.00 95.19 78 ARG A C 1
ATOM 618 O O . ARG A 1 78 ? -16.544 3.371 25.973 1.00 95.19 78 ARG A O 1
ATOM 625 N N . VAL A 1 79 ? -15.805 3.053 23.877 1.00 94.19 79 VAL A N 1
ATOM 626 C CA . VAL A 1 79 ? -16.904 3.775 23.224 1.00 94.19 79 VAL A CA 1
ATOM 627 C C . VAL A 1 79 ? -18.242 3.066 23.459 1.00 94.19 79 VAL A C 1
ATOM 629 O O . VAL A 1 79 ? -19.213 3.742 23.792 1.00 94.19 79 VAL A O 1
ATOM 632 N N . GLN A 1 80 ? -18.304 1.729 23.382 1.00 93.50 80 GLN A N 1
ATOM 633 C CA . GLN A 1 80 ? -19.555 0.994 23.647 1.00 93.50 80 GLN A CA 1
ATOM 634 C C . GLN A 1 80 ? -20.003 1.133 25.107 1.00 93.50 80 GLN A C 1
ATOM 636 O O . GLN A 1 80 ? -21.192 1.279 25.366 1.00 93.50 80 GLN A O 1
ATOM 641 N N . GLN A 1 81 ? -19.067 1.128 26.062 1.00 95.38 81 GLN A N 1
ATOM 642 C CA . GLN A 1 81 ? -19.382 1.339 27.481 1.00 95.38 81 GLN A CA 1
ATOM 643 C C . GLN A 1 81 ? -19.974 2.728 27.748 1.00 95.38 81 GLN A C 1
ATOM 645 O O . GLN A 1 81 ? -20.856 2.863 28.590 1.00 95.38 81 GLN A O 1
ATOM 650 N N . LEU A 1 82 ? -19.477 3.759 27.058 1.00 96.25 82 LEU A N 1
ATOM 651 C CA . LEU A 1 82 ? -19.901 5.145 27.273 1.00 96.25 82 LEU A CA 1
ATOM 652 C C . LEU A 1 82 ? -21.179 5.501 26.513 1.00 96.25 82 LEU A C 1
ATOM 654 O O . LEU A 1 82 ? -22.018 6.234 27.027 1.00 96.25 82 LEU A O 1
ATOM 658 N N . LEU A 1 83 ? -21.312 5.026 25.274 1.00 94.94 83 LEU A N 1
ATOM 659 C CA . LEU A 1 83 ? -22.364 5.464 24.355 1.00 94.94 83 LEU A CA 1
ATOM 660 C C . LEU A 1 83 ? -23.399 4.380 24.044 1.00 94.94 83 LEU A C 1
ATOM 662 O O . LEU A 1 83 ? -24.379 4.691 23.360 1.00 94.94 83 LEU A O 1
ATOM 666 N N . GLY A 1 84 ? -23.197 3.148 24.517 1.00 91.12 84 GLY A N 1
ATOM 667 C CA . GLY A 1 84 ? -23.975 1.975 24.124 1.00 91.12 84 GLY A CA 1
ATOM 668 C C . GLY A 1 84 ? -23.662 1.505 22.700 1.00 91.12 84 GLY A C 1
ATOM 669 O O . GLY A 1 84 ? -22.772 2.026 22.021 1.00 91.12 84 GLY A O 1
ATOM 670 N N . SER A 1 85 ? -24.421 0.515 22.225 1.00 86.38 85 SER A N 1
ATOM 671 C CA . SER A 1 85 ? -24.388 0.118 20.813 1.00 86.38 85 SER A CA 1
ATOM 672 C C . SER A 1 85 ? -24.979 1.224 19.935 1.00 86.38 85 SER A C 1
ATOM 674 O O . SER A 1 85 ? -25.988 1.842 20.285 1.00 86.38 85 SER A O 1
ATOM 676 N N . ARG A 1 86 ? -24.344 1.495 18.792 1.00 87.81 86 ARG A N 1
ATOM 677 C CA . ARG A 1 86 ? -24.761 2.523 17.831 1.00 87.81 86 ARG A CA 1
ATOM 678 C C . ARG A 1 86 ? -24.752 1.934 16.430 1.00 87.81 86 ARG A C 1
ATOM 680 O O . ARG A 1 86 ? -23.829 1.210 16.083 1.00 87.81 86 ARG A O 1
ATOM 687 N N . SER A 1 87 ? -25.726 2.311 15.607 1.00 90.38 87 SER A N 1
ATOM 688 C CA . SER A 1 87 ? -25.858 1.822 14.225 1.00 90.38 87 SER A CA 1
ATOM 689 C C . SER A 1 87 ? -24.647 2.131 13.336 1.00 90.38 87 SER A C 1
ATOM 691 O O . SER A 1 87 ? -24.384 1.398 12.391 1.00 90.38 87 SER A O 1
ATOM 693 N N . TRP A 1 88 ? -23.894 3.192 13.640 1.00 88.12 88 TRP A N 1
ATOM 694 C CA . TRP A 1 88 ? -22.678 3.571 12.913 1.00 88.12 88 TRP A CA 1
ATOM 695 C C . TRP A 1 88 ? -21.416 2.833 13.379 1.00 88.12 88 TRP A C 1
ATOM 697 O O . TRP A 1 88 ? -20.364 3.001 12.766 1.00 88.12 88 TRP A O 1
ATOM 707 N N . MET A 1 89 ? -21.486 2.054 14.462 1.00 88.56 89 MET A N 1
ATOM 708 C CA . MET A 1 89 ? -20.351 1.322 15.017 1.00 88.56 89 MET A CA 1
ATOM 709 C C . MET A 1 89 ? -20.484 -0.160 14.650 1.00 88.56 89 MET A C 1
ATOM 711 O O . MET A 1 89 ? -21.119 -0.908 15.394 1.00 88.56 89 MET A O 1
ATOM 715 N N . PRO A 1 90 ? -19.909 -0.593 13.513 1.00 84.25 90 PRO A N 1
ATOM 716 C CA . PRO A 1 90 ? -20.017 -1.977 13.083 1.00 84.25 90 PRO A CA 1
ATOM 717 C C . PRO A 1 90 ? -19.277 -2.930 14.029 1.00 84.25 90 PRO A C 1
ATOM 719 O O . PRO A 1 90 ? -18.516 -2.532 14.930 1.00 84.25 90 PRO A O 1
ATOM 722 N N . ASP A 1 91 ? -19.504 -4.218 13.801 1.00 89.81 91 ASP A N 1
ATOM 723 C CA . ASP A 1 91 ? -18.674 -5.273 14.363 1.00 89.81 91 ASP A CA 1
ATOM 724 C C . ASP A 1 91 ? -17.230 -5.174 13.888 1.00 89.81 91 ASP A C 1
ATOM 726 O O . ASP A 1 91 ? -16.927 -4.526 12.885 1.00 89.81 91 ASP A O 1
ATOM 730 N N . ASP A 1 92 ? -16.333 -5.756 14.682 1.00 91.94 92 ASP A N 1
ATOM 731 C CA . ASP A 1 92 ? -14.908 -5.747 14.388 1.00 91.94 92 ASP A CA 1
ATOM 732 C C . ASP A 1 92 ? -14.648 -6.459 13.049 1.00 91.94 92 ASP A C 1
ATOM 734 O O . ASP A 1 92 ? -14.905 -7.661 12.946 1.00 91.94 92 ASP A O 1
ATOM 738 N N . PRO A 1 93 ? -14.148 -5.747 12.022 1.00 91.81 93 PRO A N 1
ATOM 739 C CA . PRO A 1 93 ? -13.947 -6.327 10.703 1.00 91.81 93 PRO A CA 1
ATOM 740 C C . PRO A 1 93 ? -12.595 -7.045 10.569 1.00 91.81 93 PRO A C 1
ATOM 742 O O . PRO A 1 93 ? -12.269 -7.518 9.478 1.00 91.81 93 PRO A O 1
ATOM 745 N N . PHE A 1 94 ? -11.758 -7.061 11.612 1.00 93.50 94 PHE A N 1
ATOM 746 C CA . PHE A 1 94 ? -10.370 -7.495 11.503 1.00 93.50 94 PHE A CA 1
ATOM 747 C C . PHE A 1 94 ? -10.134 -8.912 12.027 1.00 93.50 94 PHE A C 1
ATOM 749 O O . PHE A 1 94 ? -10.378 -9.219 13.193 1.00 93.50 94 PHE A O 1
ATOM 756 N N . ASP A 1 95 ? -9.536 -9.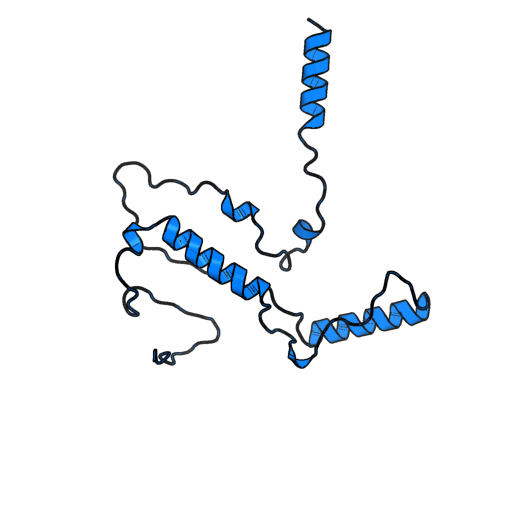737 11.168 1.00 94.94 95 ASP A N 1
ATOM 757 C CA . ASP A 1 95 ? -8.984 -11.043 11.520 1.00 94.94 95 ASP A CA 1
ATOM 758 C C . ASP A 1 95 ? -7.542 -10.906 12.050 1.00 94.94 95 ASP A C 1
ATOM 760 O O . ASP A 1 95 ? -6.663 -10.333 11.395 1.00 94.94 95 ASP A O 1
ATOM 764 N N . ASP A 1 96 ? -7.279 -11.470 13.231 1.00 95.25 96 ASP A N 1
ATOM 765 C CA . ASP A 1 96 ? -5.957 -11.477 13.865 1.00 95.25 96 ASP A CA 1
ATOM 766 C C . ASP A 1 96 ? -4.908 -12.266 13.076 1.00 95.25 96 ASP A C 1
ATOM 768 O O . ASP A 1 96 ? -3.710 -11.961 13.171 1.00 95.25 96 ASP A O 1
ATOM 772 N N . ALA A 1 97 ? -5.337 -13.247 12.276 1.00 96.69 97 ALA A N 1
ATOM 773 C CA . ALA A 1 97 ? -4.457 -13.999 11.390 1.00 96.69 97 ALA A CA 1
ATOM 774 C C . ALA A 1 97 ? -3.875 -13.120 10.274 1.00 96.69 97 ALA A C 1
ATOM 776 O O . ALA A 1 97 ? -2.772 -13.379 9.800 1.00 96.69 97 ALA A O 1
ATOM 777 N N . LEU A 1 98 ? -4.576 -12.048 9.893 1.00 96.62 98 LEU A N 1
ATOM 778 C CA . LEU A 1 98 ? -4.157 -11.124 8.839 1.00 96.62 98 LEU A CA 1
ATOM 779 C C . LEU A 1 98 ? -3.379 -9.917 9.373 1.00 96.62 98 LEU A C 1
ATOM 781 O O . LEU A 1 98 ? -2.944 -9.070 8.593 1.00 96.62 98 LEU A O 1
ATOM 785 N N . ALA A 1 99 ? -3.162 -9.811 10.685 1.00 96.69 99 ALA A N 1
ATOM 786 C CA . ALA A 1 99 ? -2.539 -8.642 11.294 1.00 96.69 99 ALA A CA 1
ATOM 787 C C . ALA A 1 99 ? -1.144 -8.339 10.706 1.00 96.69 99 ALA A C 1
ATOM 789 O O . ALA A 1 99 ? -0.203 -9.121 10.840 1.00 96.69 99 ALA A O 1
ATOM 790 N N . GLY A 1 100 ? -0.987 -7.165 10.087 1.00 95.19 100 GLY A N 1
ATOM 791 C CA . GLY A 1 100 ? 0.247 -6.735 9.421 1.00 95.19 100 GLY A CA 1
ATOM 792 C C . GLY A 1 100 ? 0.495 -7.333 8.028 1.00 95.19 100 GLY A C 1
ATOM 793 O O . GLY A 1 100 ? 1.479 -6.952 7.388 1.00 95.19 100 GLY A O 1
ATOM 794 N N . HIS A 1 101 ? -0.374 -8.221 7.534 1.00 95.94 101 HIS A N 1
ATOM 795 C CA . HIS A 1 101 ? -0.267 -8.778 6.186 1.00 95.94 101 HIS A CA 1
ATOM 796 C C . HIS A 1 101 ? -0.584 -7.723 5.118 1.00 95.94 101 HIS A C 1
ATOM 798 O O . HIS A 1 101 ? -1.305 -6.750 5.358 1.00 95.94 101 HIS A O 1
ATOM 804 N N . LEU A 1 102 ? -0.029 -7.919 3.919 1.00 95.00 102 LEU A N 1
ATOM 805 C CA . LEU A 1 102 ? -0.368 -7.117 2.745 1.00 95.00 102 LEU A CA 1
ATOM 806 C C . LEU A 1 102 ? -1.829 -7.372 2.357 1.00 95.00 102 LEU A C 1
ATOM 808 O O . LEU A 1 102 ? -2.262 -8.522 2.314 1.00 95.00 102 LEU A O 1
ATOM 812 N N . THR A 1 103 ? -2.582 -6.310 2.074 1.00 95.06 103 THR A N 1
ATOM 813 C CA . THR A 1 103 ? -3.950 -6.454 1.562 1.00 95.06 103 THR A CA 1
ATOM 814 C C . THR A 1 103 ? -3.925 -6.764 0.066 1.00 95.06 103 THR A C 1
ATOM 816 O O . THR A 1 103 ? -2.938 -6.495 -0.622 1.00 95.06 103 THR A O 1
ATOM 819 N N . VAL A 1 104 ? -5.036 -7.271 -0.477 1.00 94.06 104 VAL A N 1
ATOM 820 C CA . VAL A 1 104 ? -5.197 -7.443 -1.935 1.00 94.06 104 VAL A CA 1
ATOM 821 C C . VAL A 1 104 ? -5.023 -6.106 -2.667 1.00 94.06 104 VAL A C 1
ATOM 823 O O . VAL A 1 104 ? -4.347 -6.042 -3.691 1.00 94.06 104 VAL A O 1
ATOM 826 N N . ALA A 1 105 ? -5.551 -5.016 -2.102 1.00 92.50 105 ALA A N 1
ATOM 827 C CA . ALA A 1 105 ? -5.337 -3.669 -2.628 1.00 92.50 105 ALA A CA 1
ATOM 828 C C . ALA A 1 105 ? -3.848 -3.286 -2.620 1.00 92.50 105 ALA A C 1
ATOM 830 O O . ALA A 1 105 ? -3.335 -2.809 -3.628 1.00 92.50 105 ALA A O 1
ATOM 831 N N . GLY A 1 106 ? -3.127 -3.570 -1.531 1.00 93.31 106 GLY A N 1
ATOM 832 C CA . GLY A 1 106 ? -1.688 -3.327 -1.437 1.00 93.31 106 GLY A CA 1
ATOM 833 C C . GLY A 1 106 ? -0.859 -4.134 -2.437 1.00 93.31 106 GLY A C 1
ATOM 834 O O . GLY A 1 106 ? 0.143 -3.636 -2.947 1.00 93.31 106 GLY A O 1
ATOM 835 N N . LEU A 1 107 ? -1.280 -5.359 -2.762 1.00 94.25 107 LEU A N 1
ATOM 836 C CA . LEU A 1 107 ? -0.679 -6.153 -3.836 1.00 94.25 107 LEU A CA 1
ATOM 837 C C . LEU A 1 107 ? -0.911 -5.495 -5.204 1.00 94.25 107 LEU A C 1
ATOM 839 O O . LEU A 1 107 ? 0.029 -5.336 -5.985 1.00 94.25 107 LEU A O 1
ATOM 843 N N . HIS A 1 108 ? -2.145 -5.067 -5.469 1.00 93.50 108 HIS A N 1
ATOM 844 C CA . HIS A 1 108 ? -2.514 -4.399 -6.714 1.00 93.50 108 HIS A CA 1
ATOM 845 C C . HIS A 1 108 ? -1.771 -3.065 -6.901 1.00 93.50 108 HIS A C 1
ATOM 847 O O . HIS A 1 108 ? -1.295 -2.772 -7.994 1.00 93.50 108 HIS A O 1
ATOM 853 N N . GLU A 1 109 ? -1.580 -2.284 -5.834 1.00 91.75 109 GLU A N 1
ATOM 854 C CA . GLU A 1 109 ? -0.788 -1.045 -5.854 1.00 91.75 109 GLU A CA 1
ATOM 855 C C . GLU A 1 109 ? 0.651 -1.279 -6.354 1.00 91.75 109 GLU A C 1
ATOM 857 O O . GLU A 1 109 ? 1.163 -0.505 -7.168 1.00 91.75 109 GLU A O 1
ATOM 862 N N . GLN A 1 110 ? 1.304 -2.354 -5.894 1.00 92.19 110 GLN A N 1
ATOM 863 C CA . GLN A 1 110 ? 2.672 -2.707 -6.297 1.00 92.19 110 GLN A CA 1
ATOM 864 C C . GLN A 1 110 ? 2.732 -3.221 -7.739 1.00 92.19 110 GLN A C 1
ATOM 866 O O . GLN A 1 110 ? 3.641 -2.856 -8.489 1.00 92.19 110 GLN A O 1
ATOM 871 N N . PHE A 1 111 ? 1.745 -4.020 -8.149 1.00 92.50 111 PHE A N 1
ATOM 872 C CA . PHE A 1 111 ? 1.610 -4.465 -9.534 1.00 92.50 111 PHE A CA 1
ATOM 873 C C . PHE A 1 111 ? 1.454 -3.275 -10.488 1.00 92.50 111 PHE A C 1
ATOM 875 O O . PHE A 1 111 ? 2.209 -3.139 -11.452 1.0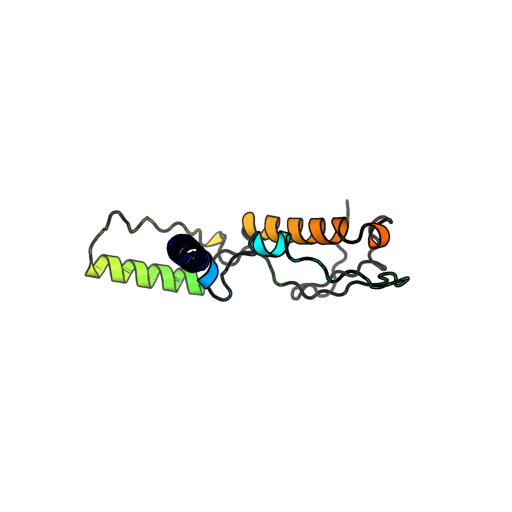0 92.50 111 PHE A O 1
ATOM 882 N N . GLU A 1 112 ? 0.531 -2.364 -10.180 1.00 91.25 112 GLU A N 1
ATOM 883 C CA . GLU A 1 112 ? 0.269 -1.174 -10.986 1.00 91.25 112 GLU A CA 1
ATOM 884 C C . GLU A 1 112 ? 1.478 -0.236 -11.039 1.00 91.25 112 GLU A C 1
ATOM 886 O O . GLU A 1 112 ? 1.748 0.371 -12.076 1.00 91.25 112 GLU A O 1
ATOM 891 N N . LEU A 1 113 ? 2.251 -0.129 -9.953 1.00 90.19 113 LEU A N 1
ATOM 892 C CA . LEU A 1 113 ? 3.520 0.594 -9.967 1.00 90.19 113 LEU A CA 1
ATOM 893 C C . LEU A 1 113 ? 4.490 -0.002 -10.997 1.00 90.19 113 LEU A C 1
ATOM 895 O O . LEU A 1 113 ? 4.982 0.735 -11.853 1.00 90.19 113 LEU A O 1
ATOM 899 N N . GLY A 1 114 ? 4.725 -1.316 -10.948 1.00 90.38 114 GLY A N 1
ATOM 900 C CA . GLY A 1 114 ? 5.599 -2.008 -11.898 1.00 90.38 114 GLY A CA 1
ATOM 901 C C . GLY A 1 114 ? 5.119 -1.869 -13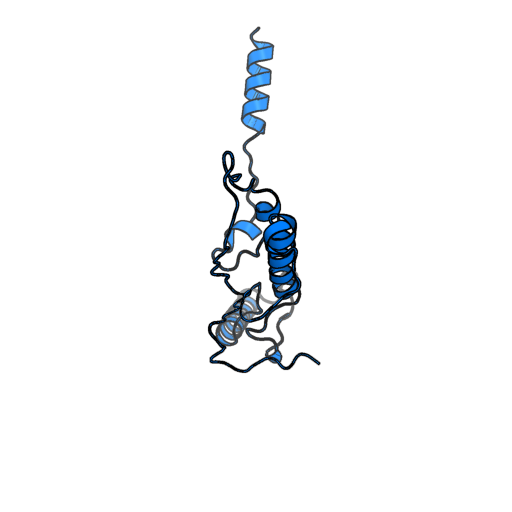.344 1.00 90.38 114 GLY A C 1
ATOM 902 O O . GLY A 1 114 ? 5.909 -1.541 -14.232 1.00 90.38 114 GLY A O 1
ATOM 903 N N . ARG A 1 115 ? 3.809 -2.030 -13.569 1.00 90.12 115 ARG A N 1
ATOM 904 C CA . ARG A 1 115 ? 3.172 -1.853 -14.880 1.00 90.12 115 ARG A CA 1
ATOM 905 C C . ARG A 1 115 ? 3.426 -0.454 -15.444 1.00 90.12 115 ARG A C 1
ATOM 907 O O . ARG A 1 115 ? 3.920 -0.339 -16.563 1.00 90.12 115 ARG A O 1
ATOM 914 N N . ARG A 1 116 ? 3.186 0.600 -14.654 1.00 89.12 116 ARG A N 1
ATOM 915 C CA . ARG A 1 116 ? 3.403 1.997 -15.080 1.00 89.12 116 ARG A CA 1
ATOM 916 C C . ARG A 1 116 ? 4.860 2.297 -15.415 1.00 89.12 116 ARG A C 1
ATOM 918 O O . ARG A 1 116 ? 5.125 3.039 -16.353 1.00 89.12 116 ARG A O 1
ATOM 925 N N . ILE A 1 117 ? 5.809 1.748 -14.658 1.00 87.56 117 ILE A N 1
ATOM 926 C CA . ILE A 1 117 ? 7.241 1.953 -14.920 1.00 87.56 117 ILE A CA 1
ATOM 927 C C . ILE A 1 117 ? 7.644 1.298 -16.243 1.00 87.56 117 ILE A C 1
ATOM 929 O O . ILE A 1 117 ? 8.362 1.914 -17.031 1.00 87.56 117 ILE A O 1
ATOM 933 N N . ARG A 1 118 ? 7.140 0.088 -16.514 1.00 88.75 118 ARG A N 1
ATOM 934 C CA . ARG A 1 118 ? 7.367 -0.611 -17.783 1.00 88.75 118 ARG A CA 1
ATOM 935 C C . ARG A 1 118 ? 6.768 0.147 -18.965 1.00 88.75 118 ARG A C 1
ATOM 937 O O . ARG A 1 118 ? 7.451 0.345 -19.959 1.00 88.75 118 ARG A O 1
ATOM 944 N N . GLU A 1 119 ? 5.518 0.589 -18.841 1.00 87.62 119 GLU A N 1
ATOM 945 C CA . GLU A 1 119 ? 4.815 1.349 -19.886 1.00 87.62 119 GLU A CA 1
ATOM 946 C C . GLU A 1 119 ? 5.475 2.696 -20.176 1.00 87.62 119 GLU A C 1
ATOM 948 O O . GLU A 1 119 ? 5.515 3.131 -21.322 1.00 87.62 119 GLU A O 1
ATOM 953 N N . ARG A 1 120 ? 6.026 3.349 -19.150 1.00 84.81 120 ARG A N 1
ATOM 954 C CA . ARG A 1 120 ? 6.710 4.635 -19.299 1.00 84.81 120 ARG A CA 1
ATOM 955 C C . ARG A 1 120 ? 8.098 4.511 -19.928 1.00 84.81 120 ARG A C 1
ATOM 957 O O . ARG A 1 120 ? 8.564 5.457 -20.555 1.00 84.81 120 ARG A O 1
ATOM 964 N N . HIS A 1 121 ? 8.772 3.379 -19.739 1.00 87.25 121 HIS A N 1
ATOM 965 C CA . HIS A 1 121 ? 10.151 3.175 -20.187 1.00 87.25 121 HIS A CA 1
ATOM 966 C C . HIS A 1 121 ? 10.309 1.857 -20.961 1.00 87.25 121 HIS A C 1
ATOM 968 O O . HIS A 1 121 ? 11.125 1.021 -20.564 1.00 87.25 121 HIS A O 1
ATOM 974 N N . PRO A 1 122 ? 9.561 1.652 -22.063 1.00 88.19 122 PRO A N 1
ATOM 975 C CA . PRO A 1 122 ? 9.532 0.373 -22.774 1.00 88.19 122 PRO A CA 1
ATOM 976 C C . PRO A 1 122 ? 10.925 -0.060 -23.244 1.00 88.19 122 PRO A C 1
ATOM 978 O O . PRO A 1 122 ? 11.290 -1.220 -23.080 1.00 88.19 122 PRO A O 1
ATOM 981 N N . ASP A 1 123 ? 11.751 0.883 -23.703 1.00 87.88 123 ASP A N 1
ATOM 982 C CA . ASP A 1 123 ? 13.120 0.617 -24.160 1.00 87.88 123 ASP A CA 1
ATOM 983 C C . ASP A 1 123 ? 14.033 0.031 -23.077 1.00 87.88 123 ASP A C 1
ATOM 985 O O . ASP A 1 123 ? 14.956 -0.720 -23.390 1.00 87.88 123 ASP A O 1
ATOM 989 N N . LEU A 1 124 ? 13.809 0.386 -21.805 1.00 87.88 124 LEU A N 1
ATOM 990 C CA . LEU A 1 124 ? 14.601 -0.127 -20.684 1.00 87.88 124 LEU A CA 1
ATOM 991 C C . LEU A 1 124 ? 14.211 -1.570 -20.334 1.00 87.88 124 LEU A C 1
ATOM 993 O O . LEU A 1 124 ? 15.031 -2.323 -19.813 1.00 87.88 124 LEU A O 1
ATOM 997 N N . PHE A 1 125 ? 12.972 -1.957 -20.641 1.00 88.44 125 PHE A N 1
ATOM 998 C CA . PHE A 1 125 ? 12.393 -3.264 -20.327 1.00 88.44 125 PHE A CA 1
ATOM 999 C C . PHE A 1 125 ? 12.100 -4.103 -21.581 1.00 88.44 125 PHE A C 1
ATOM 1001 O O . PHE A 1 125 ? 11.315 -5.046 -21.517 1.00 88.44 125 PHE A O 1
ATOM 1008 N N . ALA A 1 126 ? 12.726 -3.776 -22.717 1.00 87.06 126 ALA A N 1
ATOM 1009 C CA . ALA A 1 126 ? 12.515 -4.466 -23.991 1.00 87.06 126 ALA A CA 1
ATOM 1010 C C . ALA A 1 126 ? 13.034 -5.915 -23.979 1.00 87.06 126 ALA A C 1
ATOM 1012 O O . ALA A 1 126 ? 12.511 -6.774 -24.685 1.00 87.06 126 ALA A O 1
ATOM 1013 N N . SER A 1 127 ? 14.063 -6.203 -23.176 1.00 86.44 127 SER A N 1
ATOM 1014 C CA . SER A 1 127 ? 14.553 -7.566 -22.963 1.00 86.44 127 SER A CA 1
ATOM 1015 C C . SER A 1 127 ? 13.812 -8.257 -21.822 1.00 86.44 127 SER A C 1
ATOM 1017 O O . SER A 1 127 ? 13.454 -7.613 -20.835 1.00 86.44 127 SER A O 1
ATOM 1019 N N . ALA A 1 128 ? 13.694 -9.585 -21.902 1.00 87.50 128 ALA A N 1
ATOM 1020 C CA . ALA A 1 128 ? 13.218 -10.400 -20.790 1.00 87.50 128 ALA A CA 1
ATOM 1021 C C . ALA A 1 128 ? 14.007 -10.121 -19.496 1.00 87.50 128 ALA A C 1
ATOM 1023 O O . ALA A 1 128 ? 15.191 -9.764 -19.525 1.00 87.50 128 ALA A O 1
ATOM 1024 N N . TYR A 1 129 ? 13.333 -10.292 -18.357 1.00 86.12 129 TYR A N 1
ATOM 1025 C CA . TYR A 1 129 ? 13.938 -10.131 -17.039 1.00 86.12 129 TYR A CA 1
ATOM 1026 C C . TYR A 1 129 ? 15.193 -11.003 -16.898 1.00 86.12 129 TYR A C 1
ATOM 1028 O O . TYR A 1 129 ? 15.182 -12.185 -17.235 1.00 86.12 129 TYR A O 1
ATOM 1036 N N . HIS A 1 130 ? 16.258 -10.422 -16.347 1.00 85.31 130 HIS A N 1
ATOM 1037 C CA . HIS A 1 130 ? 17.462 -11.151 -15.965 1.00 85.31 130 HIS A CA 1
ATOM 1038 C C . HIS A 1 130 ? 17.939 -10.661 -14.589 1.00 85.31 130 HIS A C 1
ATOM 1040 O O . HIS A 1 130 ? 18.121 -9.450 -14.428 1.00 85.31 130 HIS A O 1
ATOM 1046 N N . PRO A 1 131 ? 18.190 -11.544 -13.604 1.00 86.19 131 PRO A N 1
ATOM 1047 C CA . PRO A 1 131 ? 18.473 -11.147 -12.219 1.00 86.19 131 PRO A CA 1
ATOM 1048 C C . PRO A 1 131 ? 19.728 -10.273 -12.065 1.00 86.19 131 PRO A C 1
ATOM 1050 O O . PRO A 1 131 ? 19.755 -9.373 -11.228 1.00 86.19 131 PRO A O 1
ATOM 1053 N N . GLU A 1 132 ? 20.733 -10.454 -12.926 1.00 84.31 132 GLU A N 1
ATOM 1054 C CA . GLU A 1 132 ? 21.933 -9.599 -12.925 1.00 84.31 132 GLU A CA 1
ATOM 1055 C C . GLU A 1 132 ? 21.689 -8.175 -13.445 1.00 84.31 132 GLU A C 1
ATOM 1057 O O . GLU A 1 132 ? 22.376 -7.240 -13.033 1.00 84.31 132 GLU A O 1
ATOM 1062 N N . ARG A 1 133 ? 20.702 -7.996 -14.333 1.00 81.38 133 ARG A N 1
ATOM 1063 C CA . ARG A 1 133 ? 20.350 -6.695 -14.929 1.00 81.38 133 ARG A CA 1
ATOM 1064 C C . ARG A 1 133 ? 19.263 -5.983 -14.125 1.00 81.38 133 ARG A C 1
ATOM 1066 O O . ARG A 1 133 ? 19.260 -4.761 -14.024 1.00 81.38 133 ARG A O 1
ATOM 1073 N N . CYS A 1 134 ? 18.359 -6.754 -13.526 1.00 85.38 134 CYS A N 1
ATOM 1074 C CA . CYS A 1 134 ? 17.212 -6.284 -12.764 1.00 85.38 134 CYS A CA 1
ATOM 1075 C C . CYS A 1 134 ? 17.330 -6.757 -11.312 1.00 85.38 134 CYS A C 1
ATOM 1077 O O . CYS A 1 134 ? 16.734 -7.757 -10.902 1.00 85.38 134 CYS A O 1
ATOM 1079 N N . ARG A 1 135 ? 18.113 -6.018 -10.523 1.00 89.12 135 ARG A N 1
ATOM 1080 C CA . ARG A 1 135 ? 18.336 -6.330 -9.109 1.00 89.12 135 ARG A CA 1
ATOM 1081 C C . ARG A 1 135 ? 17.163 -5.843 -8.264 1.00 89.12 135 ARG A C 1
ATOM 1083 O O . ARG A 1 135 ? 16.949 -4.641 -8.133 1.00 89.12 135 ARG A O 1
ATOM 1090 N N . LEU A 1 136 ? 16.443 -6.779 -7.653 1.00 88.88 136 LEU A N 1
ATOM 1091 C CA . LEU A 1 136 ? 15.375 -6.504 -6.692 1.00 88.88 136 LEU A CA 1
ATOM 1092 C C . LEU A 1 136 ? 15.879 -6.797 -5.279 1.00 88.88 136 LEU A C 1
ATOM 1094 O O . LEU A 1 136 ? 16.496 -7.833 -5.036 1.00 88.88 136 LEU A O 1
ATOM 1098 N N . ARG A 1 137 ? 15.636 -5.873 -4.348 1.00 88.69 137 ARG A N 1
ATOM 1099 C CA . ARG A 1 137 ? 16.011 -6.013 -2.936 1.00 88.69 137 ARG A CA 1
ATOM 1100 C C . ARG A 1 137 ? 14.838 -5.613 -2.053 1.00 88.69 137 ARG A C 1
ATOM 1102 O O . ARG A 1 137 ? 14.094 -4.696 -2.388 1.00 88.69 137 ARG A O 1
ATOM 1109 N N . SER A 1 138 ? 14.693 -6.296 -0.924 1.00 88.06 138 SER A N 1
ATOM 1110 C CA . SER A 1 138 ? 13.680 -6.013 0.093 1.00 88.06 138 SER A CA 1
ATOM 1111 C C . SER A 1 138 ? 14.320 -6.081 1.473 1.00 88.06 138 SER A C 1
ATOM 1113 O O . SER A 1 138 ? 15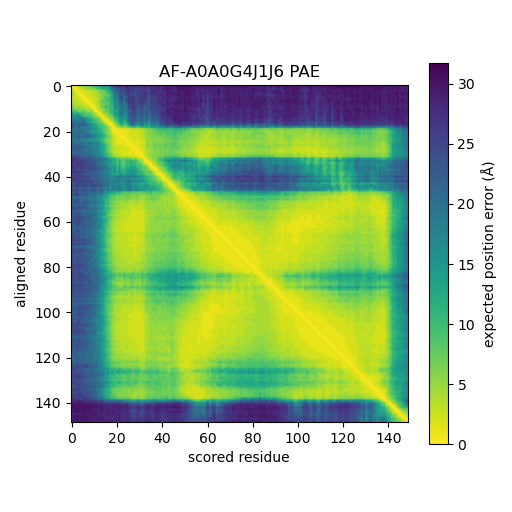.272 -6.833 1.676 1.00 88.06 138 SER A O 1
ATOM 1115 N N . SER A 1 139 ? 13.792 -5.318 2.430 1.00 83.75 139 SER A N 1
ATOM 1116 C CA . SER A 1 139 ? 14.318 -5.256 3.799 1.00 83.75 139 SER A CA 1
ATOM 1117 C C . SER A 1 139 ? 14.293 -6.601 4.532 1.00 83.75 139 SER A C 1
ATOM 1119 O O . SER A 1 139 ? 15.034 -6.771 5.493 1.00 83.75 139 SER A O 1
ATOM 1121 N N . LEU A 1 140 ? 13.468 -7.554 4.082 1.00 65.94 140 LEU A N 1
ATOM 1122 C CA . LEU A 1 140 ? 13.344 -8.886 4.678 1.00 65.94 140 LEU A CA 1
ATOM 1123 C C . LEU A 1 140 ? 14.087 -9.996 3.905 1.00 65.94 140 LEU A C 1
ATOM 1125 O O . LEU A 1 140 ? 13.907 -11.166 4.223 1.00 65.94 140 LEU A O 1
ATOM 1129 N N . HIS A 1 141 ? 14.877 -9.671 2.873 1.00 52.34 141 HIS A N 1
ATOM 1130 C CA . HIS A 1 141 ? 15.640 -10.657 2.094 1.00 52.34 141 HIS A CA 1
ATOM 1131 C C . HIS A 1 141 ? 17.149 -10.396 2.186 1.00 52.34 141 HIS A C 1
ATOM 1133 O O . HIS A 1 141 ? 17.721 -9.637 1.402 1.00 52.34 141 HIS A O 1
ATOM 1139 N N . LEU A 1 142 ? 17.802 -11.103 3.111 1.00 43.53 142 LEU A N 1
ATOM 1140 C CA . LEU A 1 142 ? 19.152 -11.617 2.886 1.00 43.53 142 LEU A CA 1
ATOM 1141 C C . LEU A 1 142 ? 18.989 -12.881 2.026 1.00 43.53 142 LEU A C 1
ATOM 1143 O O . LEU A 1 142 ? 18.466 -13.880 2.500 1.00 43.53 142 LEU A O 1
ATOM 1147 N N . PHE A 1 143 ? 19.327 -12.758 0.740 1.00 53.66 143 PHE A N 1
ATOM 1148 C CA . PHE A 1 143 ? 19.495 -13.799 -0.284 1.00 53.66 143 PHE A CA 1
ATOM 1149 C C . PHE A 1 143 ? 18.874 -15.186 -0.021 1.00 53.66 143 PHE A C 1
ATOM 1151 O O . PHE A 1 143 ? 19.498 -16.057 0.577 1.00 53.66 143 PHE A O 1
ATOM 1158 N N . ALA A 1 144 ? 17.726 -15.444 -0.645 1.00 36.94 144 ALA A N 1
ATOM 1159 C CA . ALA A 1 144 ? 17.430 -16.764 -1.191 1.00 36.94 144 ALA A CA 1
ATOM 1160 C C . ALA A 1 144 ? 17.067 -16.579 -2.674 1.00 36.94 144 ALA A C 1
ATOM 1162 O O . ALA A 1 144 ? 16.245 -15.709 -2.984 1.00 36.94 144 ALA A O 1
ATOM 1163 N N . PRO A 1 145 ? 17.691 -17.314 -3.612 1.00 39.94 145 PRO A N 1
ATOM 1164 C CA . PRO A 1 145 ? 17.239 -17.321 -4.993 1.00 39.94 145 PRO A CA 1
ATOM 1165 C C . PRO A 1 145 ? 15.811 -17.865 -5.004 1.00 39.94 145 PRO A C 1
ATOM 1167 O O . PRO A 1 145 ? 15.572 -18.975 -4.540 1.00 39.94 145 PRO A O 1
ATOM 1170 N N . VAL A 1 146 ? 14.857 -17.076 -5.499 1.00 44.91 146 VAL A N 1
ATOM 1171 C CA . VAL A 1 146 ? 13.511 -17.575 -5.790 1.00 44.91 146 VAL A CA 1
ATOM 1172 C C . VAL A 1 146 ? 13.673 -18.594 -6.922 1.00 44.91 146 VAL A C 1
ATOM 1174 O O . VAL A 1 146 ? 14.100 -18.197 -8.010 1.00 44.91 146 VAL A O 1
ATOM 1177 N N . PRO A 1 147 ? 13.405 -19.894 -6.703 1.00 35.97 147 PRO A N 1
ATOM 1178 C CA . PRO A 1 147 ? 13.424 -20.850 -7.790 1.00 35.97 147 PRO A CA 1
ATOM 1179 C C . PRO A 1 147 ? 12.169 -20.602 -8.622 1.00 35.97 147 PRO A C 1
ATOM 1181 O O . PRO A 1 147 ? 11.052 -20.891 -8.194 1.00 35.97 147 PRO A O 1
ATOM 1184 N N . TRP A 1 148 ? 12.357 -20.020 -9.801 1.00 54.44 148 TRP A N 1
ATOM 1185 C CA . TRP A 1 148 ? 11.325 -19.984 -10.827 1.00 54.44 148 TRP A CA 1
ATOM 1186 C C . TRP A 1 148 ? 11.126 -21.425 -11.314 1.00 54.44 148 TRP A C 1
ATOM 1188 O O . TRP A 1 148 ? 12.058 -22.025 -11.851 1.00 54.44 148 TRP A O 1
ATOM 1198 N N . ARG A 1 149 ? 9.952 -21.999 -11.036 1.00 33.81 149 ARG A N 1
ATOM 1199 C CA . ARG A 1 149 ? 9.435 -23.177 -11.740 1.00 33.81 149 ARG A CA 1
ATOM 1200 C C . ARG A 1 149 ? 8.551 -22.711 -12.882 1.00 33.81 149 ARG A C 1
ATOM 1202 O O . ARG A 1 149 ? 7.845 -21.699 -12.671 1.00 33.81 149 ARG A O 1
#

Mean predicted aligned error: 11.16 Å

Radius of gyration: 23.73 Å; Cα contacts (8 Å, |Δi|>4): 65; chains: 1; bounding box: 48×68×55 Å

Organism: Plasmodiophora brassicae (NCBI:txid37360)

pLDDT: mean 81.03, std 16.51, range [33.81, 97.38]